Protein AF-A0A7D5S3P0-F1 (afdb_monomer_lite)

Secondary structure (DSSP, 8-state):
-------SEEEEEEEETTEEEEEEE--S-TT---EEEEEE-TT--EEEEEEEESS--EEEEEEEE-TTS-EEEEEEEEETTEEEEEEEEE-TTS-EEEEEEEE-------

Foldseek 3Di:
DDPPQDFPAWQDWDQDPQGIWTWGADDPDPQQRFTKTFGAHPVRHTPDIDGLGRANWDDDWDWDADPQQKIWIWTWDADPNWIKIKIFIAHNVRHTPDIDIGTDDPDPPD

pLDDT: mean 71.1, std 13.19, range [28.27, 88.94]

Sequence (110 aa):
MIRAEGIEELYQIQTNEAGYLTVGMKGDDALSKNLWLNQMDVNMQMQRAVVAKKLQLSDPFHVLDLANGEFLVLAQQEVKGFKQSVLFRVNSKFEVIWAKSFLYKRKALN

Structure (mmCIF, N/CA/C/O backbone):
data_AF-A0A7D5S3P0-F1
#
_entry.id   AF-A0A7D5S3P0-F1
#
loop_
_atom_site.group_PDB
_atom_site.id
_atom_site.type_symbol
_atom_site.label_atom_id
_atom_site.label_alt_id
_atom_site.label_comp_id
_atom_site.label_asym_id
_atom_site.label_entity_id
_atom_site.label_seq_id
_atom_site.pdbx_PDB_ins_code
_atom_site.Cartn_x
_atom_site.Cartn_y
_atom_site.Cartn_z
_atom_site.occupancy
_atom_site.B_iso_or_equiv
_atom_site.auth_seq_id
_atom_site.auth_comp_id
_atom_site.auth_asym_id
_atom_site.auth_atom_id
_atom_site.pdbx_PDB_model_num
ATOM 1 N N . MET A 1 1 ? 25.696 -6.325 11.294 1.00 29.78 1 MET A N 1
ATOM 2 C CA . MET A 1 1 ? 25.051 -7.175 10.271 1.00 29.78 1 MET A CA 1
ATOM 3 C C . MET A 1 1 ? 23.627 -6.670 10.127 1.00 29.78 1 MET A C 1
ATOM 5 O O . MET A 1 1 ? 22.865 -6.797 11.073 1.00 29.78 1 MET A O 1
ATOM 9 N N . ILE A 1 2 ? 23.311 -5.965 9.041 1.00 28.27 2 ILE A N 1
ATOM 10 C CA . ILE A 1 2 ? 21.985 -5.366 8.843 1.00 28.27 2 ILE A CA 1
ATOM 11 C C . ILE A 1 2 ? 21.065 -6.496 8.376 1.00 28.27 2 ILE A C 1
ATOM 13 O O . ILE A 1 2 ? 21.173 -6.941 7.236 1.00 28.27 2 ILE A O 1
ATOM 17 N N . ARG A 1 3 ? 20.219 -7.018 9.271 1.00 30.58 3 ARG A N 1
ATOM 18 C CA . ARG A 1 3 ? 19.113 -7.890 8.872 1.00 30.58 3 ARG A CA 1
ATOM 19 C C . ARG A 1 3 ? 18.117 -7.009 8.127 1.00 30.58 3 ARG A C 1
ATOM 21 O O . ARG A 1 3 ? 17.569 -6.072 8.700 1.00 30.58 3 ARG A O 1
ATOM 28 N N . ALA A 1 4 ? 17.910 -7.273 6.844 1.00 39.34 4 ALA A N 1
ATOM 29 C CA . ALA A 1 4 ? 16.727 -6.784 6.157 1.00 39.34 4 ALA A CA 1
ATOM 30 C C . ALA A 1 4 ? 15.536 -7.581 6.712 1.00 39.34 4 ALA A C 1
ATOM 32 O O . ALA A 1 4 ? 15.146 -8.599 6.151 1.00 39.34 4 ALA A O 1
ATOM 33 N N . GLU A 1 5 ? 15.040 -7.190 7.887 1.00 48.06 5 GLU A N 1
ATOM 34 C CA . GLU A 1 5 ? 13.866 -7.813 8.501 1.00 48.06 5 GLU A CA 1
ATOM 35 C C . GLU A 1 5 ? 12.665 -7.530 7.594 1.00 48.06 5 GLU A C 1
ATOM 37 O O . GLU A 1 5 ? 12.419 -6.382 7.203 1.00 48.06 5 GLU A O 1
ATOM 42 N N . GLY A 1 6 ? 12.055 -8.612 7.113 1.00 56.97 6 GLY A N 1
ATOM 43 C CA . GLY A 1 6 ? 11.116 -8.625 6.000 1.00 56.97 6 GLY A CA 1
ATOM 44 C C . GLY A 1 6 ? 9.760 -8.002 6.320 1.00 56.97 6 GLY A C 1
ATOM 45 O O . GLY A 1 6 ? 9.548 -7.388 7.361 1.00 56.97 6 GLY A O 1
ATOM 46 N N . ILE A 1 7 ? 8.842 -8.143 5.369 1.00 61.62 7 ILE A N 1
ATOM 47 C CA . ILE A 1 7 ? 7.411 -7.932 5.597 1.00 61.62 7 ILE A CA 1
ATOM 48 C C . ILE A 1 7 ? 6.933 -9.085 6.483 1.00 61.62 7 ILE A C 1
ATOM 50 O O . ILE A 1 7 ? 7.181 -10.241 6.146 1.00 61.62 7 ILE A O 1
ATOM 54 N N . GLU A 1 8 ? 6.272 -8.783 7.595 1.00 67.94 8 GLU A N 1
ATOM 55 C CA . GLU A 1 8 ? 5.734 -9.803 8.509 1.00 67.94 8 GLU A CA 1
ATOM 56 C C . GLU A 1 8 ? 4.391 -10.344 8.023 1.00 67.94 8 GLU A C 1
ATOM 58 O O . GLU A 1 8 ? 4.116 -11.536 8.130 1.00 67.94 8 GLU A O 1
ATOM 63 N N . GLU A 1 9 ? 3.569 -9.467 7.448 1.00 68.44 9 GLU A N 1
ATOM 64 C CA . GLU A 1 9 ? 2.249 -9.804 6.929 1.00 68.44 9 GLU A CA 1
ATOM 65 C C . GLU A 1 9 ? 2.045 -9.134 5.574 1.00 68.44 9 GLU A C 1
ATOM 67 O O . GLU A 1 9 ? 2.218 -7.918 5.431 1.00 68.44 9 GLU A O 1
ATOM 72 N N . LEU A 1 10 ? 1.708 -9.945 4.574 1.00 68.94 10 LEU A N 1
ATOM 73 C CA . LEU A 1 10 ? 1.514 -9.516 3.199 1.00 68.94 10 LEU A CA 1
ATOM 74 C C . LEU A 1 10 ? 0.036 -9.643 2.838 1.00 68.94 10 LEU A C 1
ATOM 76 O O . LEU A 1 10 ? -0.531 -10.730 2.888 1.00 68.94 10 LEU A O 1
ATOM 80 N N . TYR A 1 11 ? -0.563 -8.524 2.447 1.00 68.31 11 TYR A N 1
ATOM 81 C CA . TYR A 1 11 ? -1.983 -8.454 2.116 1.00 68.31 11 TYR A CA 1
ATOM 82 C C . TYR A 1 11 ? -2.232 -8.573 0.616 1.00 68.31 11 TYR A C 1
ATOM 84 O O . TYR A 1 11 ? -3.205 -9.184 0.181 1.00 68.31 11 TYR A O 1
ATOM 92 N N . GLN A 1 12 ? -1.350 -7.984 -0.194 1.00 73.06 12 GLN A N 1
ATOM 93 C CA . GLN A 1 12 ? -1.468 -8.034 -1.645 1.00 73.06 12 GLN A CA 1
ATOM 94 C C . GLN A 1 12 ? -0.102 -7.953 -2.320 1.00 73.06 12 GLN A C 1
ATOM 96 O O . GLN A 1 12 ? 0.776 -7.204 -1.885 1.00 73.06 12 GLN A O 1
ATOM 101 N N . ILE A 1 13 ? 0.035 -8.696 -3.419 1.00 73.06 13 ILE A N 1
ATOM 102 C CA . ILE A 1 13 ? 1.113 -8.568 -4.399 1.00 73.06 13 ILE A CA 1
ATOM 103 C C . ILE A 1 13 ? 0.486 -8.091 -5.709 1.00 73.06 13 ILE A C 1
ATOM 105 O O . ILE A 1 13 ? -0.511 -8.648 -6.166 1.00 73.06 13 ILE A O 1
ATOM 109 N N . GLN A 1 14 ? 1.077 -7.064 -6.302 1.00 72.62 14 GLN A N 1
ATOM 110 C CA . GLN A 1 14 ? 0.871 -6.656 -7.685 1.00 72.62 14 GLN A CA 1
ATOM 111 C C . GLN A 1 14 ? 2.185 -6.840 -8.434 1.00 72.62 14 GLN A C 1
ATOM 113 O O . GLN A 1 14 ? 3.255 -6.556 -7.894 1.00 72.62 14 GLN A O 1
ATOM 118 N N . THR A 1 15 ? 2.108 -7.298 -9.675 1.00 69.25 15 THR A N 1
ATOM 119 C CA . THR A 1 15 ? 3.281 -7.471 -10.534 1.00 69.25 15 THR A CA 1
ATOM 120 C C . THR A 1 15 ? 3.250 -6.421 -11.630 1.00 69.25 15 THR A C 1
ATOM 122 O O . THR A 1 15 ? 2.214 -6.205 -12.252 1.00 69.25 15 THR A O 1
ATOM 125 N N . ASN A 1 16 ? 4.388 -5.787 -11.891 1.00 63.66 16 ASN A N 1
ATOM 126 C CA . ASN A 1 16 ? 4.579 -4.913 -13.042 1.00 63.66 16 ASN A CA 1
ATOM 127 C C . ASN A 1 16 ? 5.953 -5.168 -13.687 1.00 63.66 16 ASN A C 1
ATOM 129 O O . ASN A 1 16 ? 6.724 -6.012 -13.232 1.00 63.66 16 ASN A O 1
ATOM 133 N N . GLU A 1 17 ? 6.276 -4.429 -14.750 1.00 61.25 17 GLU A N 1
ATOM 134 C CA . GLU A 1 17 ? 7.561 -4.560 -15.459 1.00 61.25 17 GLU A CA 1
ATOM 135 C C . GLU A 1 17 ? 8.787 -4.265 -14.572 1.00 61.25 17 GLU A C 1
ATOM 137 O O . GLU A 1 17 ? 9.893 -4.706 -14.874 1.00 61.25 17 GLU A O 1
ATOM 142 N N . ALA A 1 18 ? 8.601 -3.548 -13.461 1.00 55.56 18 ALA A N 1
ATOM 143 C CA . ALA A 1 18 ? 9.647 -3.186 -12.509 1.00 55.56 18 ALA A CA 1
ATOM 144 C C . ALA A 1 18 ? 9.762 -4.158 -11.314 1.00 55.56 18 ALA A C 1
ATOM 146 O O . ALA A 1 18 ? 10.533 -3.881 -10.389 1.00 55.56 18 ALA A O 1
ATOM 147 N N . GLY A 1 19 ? 9.017 -5.274 -11.321 1.00 63.47 19 GLY A N 1
ATOM 148 C CA . GLY A 1 19 ? 9.033 -6.310 -10.287 1.00 63.47 19 GLY A CA 1
ATOM 149 C C . GLY A 1 19 ? 7.699 -6.443 -9.548 1.00 63.47 19 GLY A C 1
ATOM 150 O O . GLY A 1 19 ? 6.634 -6.482 -10.164 1.00 63.47 19 GLY A O 1
ATOM 151 N N . TYR A 1 20 ? 7.746 -6.546 -8.220 1.00 68.75 20 TYR A N 1
ATOM 152 C CA . TYR A 1 20 ? 6.553 -6.712 -7.387 1.00 68.75 20 TYR A CA 1
ATOM 153 C C . TYR A 1 20 ? 6.332 -5.496 -6.494 1.00 68.75 20 TYR A C 1
ATOM 155 O O . TYR A 1 20 ? 7.238 -5.074 -5.772 1.00 68.75 20 TYR A O 1
ATOM 163 N N . LEU A 1 21 ? 5.105 -4.976 -6.500 1.00 70.12 21 LEU A N 1
ATOM 164 C CA . LEU A 1 21 ? 4.595 -4.088 -5.468 1.00 70.12 21 LEU A CA 1
ATOM 165 C C . LEU A 1 21 ? 3.868 -4.929 -4.431 1.00 70.12 21 LEU A C 1
ATOM 167 O O . LEU A 1 21 ? 2.903 -5.623 -4.743 1.00 70.12 21 LEU A O 1
ATOM 171 N N . THR A 1 22 ? 4.304 -4.833 -3.186 1.00 67.44 22 THR A N 1
ATOM 172 C CA . THR A 1 22 ? 3.629 -5.508 -2.081 1.00 67.44 22 THR A CA 1
ATOM 173 C C . THR A 1 22 ? 3.101 -4.495 -1.085 1.00 67.44 22 THR A C 1
ATOM 175 O O . THR A 1 22 ? 3.749 -3.484 -0.792 1.00 67.44 22 THR A O 1
ATOM 178 N N . VAL A 1 23 ? 1.908 -4.784 -0.578 1.00 68.81 23 VAL A N 1
ATOM 179 C CA . VAL A 1 23 ? 1.270 -4.044 0.503 1.00 68.81 23 VAL A CA 1
ATOM 180 C C . VAL A 1 23 ? 1.271 -4.947 1.722 1.00 68.81 23 VAL A C 1
ATOM 182 O O . VAL A 1 23 ? 0.748 -6.060 1.678 1.00 68.81 23 VAL A O 1
ATOM 185 N N . GLY A 1 24 ? 1.890 -4.477 2.797 1.00 68.31 24 GLY A N 1
ATOM 186 C CA . GLY A 1 24 ? 2.084 -5.283 3.992 1.00 68.31 24 GLY A CA 1
ATOM 187 C C . GLY A 1 24 ? 2.435 -4.460 5.218 1.00 68.31 24 GLY A C 1
ATOM 188 O O . GLY A 1 24 ? 2.595 -3.236 5.155 1.00 68.31 24 GLY A O 1
ATOM 189 N N . MET A 1 25 ? 2.573 -5.163 6.332 1.00 68.56 25 MET A N 1
ATOM 190 C CA . MET A 1 25 ? 3.075 -4.627 7.590 1.00 68.56 25 MET A CA 1
ATOM 191 C C . MET A 1 25 ? 4.511 -5.074 7.852 1.00 68.56 25 MET A C 1
ATOM 193 O O . MET A 1 25 ? 4.926 -6.168 7.470 1.00 68.56 25 MET A O 1
ATOM 197 N N . LYS A 1 26 ? 5.255 -4.220 8.552 1.00 62.84 26 LYS A N 1
ATOM 198 C CA . LYS A 1 26 ? 6.598 -4.504 9.059 1.00 62.84 26 LYS A CA 1
ATOM 199 C C . LYS A 1 26 ? 6.760 -3.859 10.437 1.00 62.84 26 LYS A C 1
ATOM 201 O O . LYS A 1 26 ? 6.555 -2.642 10.532 1.00 62.84 26 LYS A O 1
ATOM 206 N N . GLY A 1 27 ? 7.130 -4.652 11.446 1.00 55.59 27 GLY A N 1
ATOM 207 C CA . GLY A 1 27 ? 7.462 -4.239 12.810 1.00 55.59 27 GLY A CA 1
ATOM 208 C C . GLY A 1 27 ? 6.851 -5.139 13.899 1.00 55.59 27 GLY A C 1
ATOM 209 O O . GLY A 1 27 ? 5.633 -5.297 13.939 1.00 55.59 27 GLY A O 1
ATOM 210 N N . ASP A 1 28 ? 7.696 -5.569 14.847 1.00 49.41 28 ASP A N 1
ATOM 211 C CA . ASP A 1 28 ? 7.373 -6.429 16.004 1.00 49.41 28 ASP A CA 1
ATOM 212 C C . ASP A 1 28 ? 6.299 -5.861 16.958 1.00 49.41 28 ASP A C 1
ATOM 214 O O . ASP A 1 28 ? 5.701 -6.594 17.749 1.00 49.41 28 ASP A O 1
ATOM 218 N N . ASP A 1 29 ? 6.043 -4.549 16.915 1.00 49.00 29 ASP A N 1
ATOM 219 C CA . ASP A 1 29 ? 5.126 -3.875 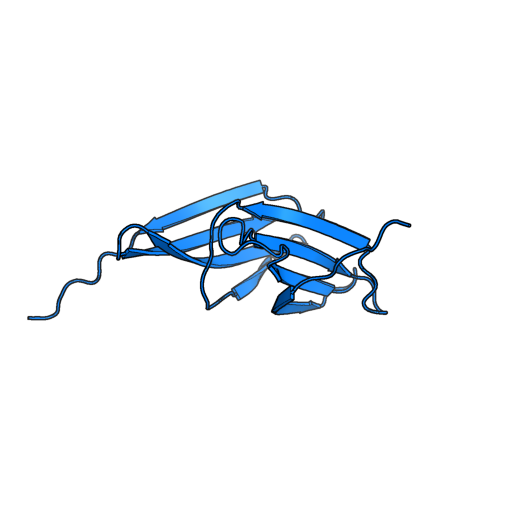17.832 1.00 49.00 29 ASP A CA 1
ATOM 220 C C . ASP A 1 29 ? 3.768 -3.609 17.174 1.00 49.00 29 ASP A C 1
ATOM 222 O O . ASP A 1 29 ? 3.641 -2.789 16.254 1.00 49.00 29 ASP A O 1
ATOM 226 N N . ALA A 1 30 ? 2.719 -4.225 17.729 1.00 45.06 30 ALA A N 1
ATOM 227 C CA . ALA A 1 30 ? 1.314 -4.083 17.330 1.00 45.06 30 ALA A CA 1
ATOM 228 C C . ALA A 1 30 ? 0.804 -2.623 17.271 1.00 45.06 30 ALA A C 1
ATOM 230 O O . ALA A 1 30 ? -0.242 -2.361 16.677 1.00 45.06 30 ALA A O 1
ATOM 231 N N . LEU A 1 31 ? 1.545 -1.675 17.854 1.00 44.09 31 LEU A N 1
ATOM 232 C CA . LEU A 1 31 ? 1.267 -0.235 17.861 1.00 44.09 31 LEU A CA 1
ATOM 233 C C . LEU A 1 31 ? 1.828 0.514 16.640 1.00 44.09 31 LEU A C 1
ATOM 235 O O . LEU A 1 31 ? 1.484 1.674 16.420 1.00 44.09 31 LEU A O 1
ATOM 239 N N . SER A 1 32 ? 2.688 -0.128 15.848 1.00 52.59 32 SER A N 1
ATOM 240 C CA . SER A 1 32 ? 3.430 0.499 14.751 1.00 52.59 32 SER A CA 1
ATOM 241 C C . SER A 1 32 ? 3.098 -0.073 13.378 1.00 52.59 32 SER A C 1
ATOM 243 O O . SER A 1 32 ? 3.867 0.162 12.450 1.00 52.59 32 SER A O 1
ATOM 245 N N . LYS A 1 33 ? 1.966 -0.791 13.257 1.00 60.53 33 LYS A N 1
ATOM 246 C CA . LYS A 1 33 ? 1.434 -1.448 12.045 1.00 60.53 33 LYS A CA 1
ATOM 247 C C . LYS A 1 33 ? 1.268 -0.470 10.876 1.00 60.53 33 LYS A C 1
ATOM 249 O O . LYS A 1 33 ? 0.163 -0.103 10.500 1.00 60.53 33 LYS A O 1
ATOM 254 N N . ASN A 1 34 ? 2.383 -0.004 10.339 1.00 67.62 34 ASN A N 1
ATOM 255 C CA . ASN A 1 34 ? 2.465 0.971 9.279 1.00 67.62 34 ASN A CA 1
ATOM 256 C C . ASN A 1 34 ? 2.161 0.264 7.969 1.00 67.62 34 ASN A C 1
ATOM 258 O O . ASN A 1 34 ? 2.545 -0.890 7.770 1.00 67.62 34 ASN A O 1
ATOM 262 N N . LEU A 1 35 ? 1.535 0.991 7.052 1.00 69.50 35 LEU A N 1
ATOM 263 C CA . LEU A 1 35 ? 1.420 0.515 5.689 1.00 69.50 35 LEU A CA 1
ATOM 264 C C . LEU A 1 35 ? 2.756 0.694 4.990 1.00 69.50 35 LEU A C 1
ATOM 266 O O . LEU A 1 35 ? 3.215 1.829 4.829 1.00 69.50 35 LEU A O 1
ATOM 270 N N . TRP A 1 36 ? 3.334 -0.407 4.533 1.00 71.75 36 TRP A N 1
ATOM 271 C CA . TRP A 1 36 ? 4.529 -0.386 3.709 1.00 71.75 36 TRP A CA 1
ATOM 272 C C . TRP A 1 36 ? 4.180 -0.688 2.259 1.00 71.75 36 TRP A C 1
ATOM 274 O O . TRP A 1 36 ? 3.463 -1.643 1.964 1.00 71.75 36 TRP A O 1
ATOM 284 N N . LEU A 1 37 ? 4.717 0.141 1.367 1.00 74.12 37 LEU A N 1
ATOM 285 C CA . LEU A 1 37 ? 4.826 -0.153 -0.054 1.00 74.12 37 LEU A CA 1
ATOM 286 C C . LEU A 1 37 ? 6.240 -0.648 -0.288 1.00 74.12 37 LEU A C 1
ATOM 288 O O . LEU A 1 37 ? 7.200 0.103 -0.089 1.00 74.12 37 LEU A O 1
ATOM 292 N N . ASN A 1 38 ? 6.368 -1.909 -0.678 1.00 77.06 38 ASN A N 1
ATOM 293 C CA . ASN A 1 38 ? 7.672 -2.499 -0.938 1.00 77.06 38 ASN A CA 1
ATOM 294 C C . ASN A 1 38 ? 7.793 -2.831 -2.415 1.00 77.06 38 ASN A C 1
ATOM 296 O O . ASN A 1 38 ? 6.889 -3.435 -2.993 1.00 77.06 38 ASN A O 1
ATOM 300 N N . GLN A 1 39 ? 8.929 -2.448 -2.982 1.00 77.19 39 GLN A N 1
ATOM 301 C CA . GLN A 1 39 ? 9.361 -2.840 -4.307 1.00 77.19 39 GLN A CA 1
ATOM 302 C C . GLN A 1 39 ? 10.344 -3.996 -4.161 1.00 77.19 39 GLN A C 1
ATOM 304 O O . GLN A 1 39 ? 11.375 -3.866 -3.489 1.00 77.19 39 GLN A O 1
ATOM 309 N N . MET A 1 40 ? 10.026 -5.113 -4.799 1.00 79.50 40 MET A N 1
ATOM 310 C CA . MET A 1 40 ? 10.915 -6.264 -4.906 1.00 79.50 40 MET A CA 1
ATOM 311 C C . MET A 1 40 ? 11.273 -6.514 -6.365 1.00 79.50 40 MET A C 1
ATOM 313 O O . MET A 1 40 ? 10.464 -6.238 -7.250 1.00 79.50 40 MET A O 1
ATOM 317 N N . ASP A 1 41 ? 12.466 -7.041 -6.616 1.00 79.31 41 ASP A N 1
ATOM 318 C CA . ASP A 1 41 ? 12.844 -7.491 -7.955 1.00 79.31 41 ASP A CA 1
ATOM 319 C C . ASP A 1 41 ? 12.179 -8.827 -8.330 1.00 79.31 41 ASP A C 1
ATOM 321 O O . ASP A 1 41 ? 11.443 -9.433 -7.549 1.00 79.31 41 ASP A O 1
ATOM 325 N N . VAL A 1 42 ? 12.455 -9.307 -9.545 1.00 77.31 42 VAL A N 1
ATOM 326 C CA . VAL A 1 42 ? 11.919 -10.575 -10.070 1.00 77.31 42 VAL A CA 1
ATOM 327 C C . VAL A 1 42 ? 12.304 -11.806 -9.237 1.00 77.31 42 VAL A C 1
ATOM 329 O O . VAL A 1 42 ? 11.611 -12.818 -9.308 1.00 77.31 42 VAL A O 1
ATOM 332 N N . ASN A 1 43 ? 13.357 -11.713 -8.419 1.00 79.19 43 ASN A N 1
ATOM 333 C CA . ASN A 1 43 ? 13.818 -12.760 -7.508 1.00 79.19 43 ASN A CA 1
ATOM 334 C C . ASN A 1 43 ? 13.274 -12.570 -6.080 1.00 79.19 43 ASN A C 1
ATOM 336 O O . ASN A 1 43 ? 13.770 -13.201 -5.147 1.00 79.19 43 ASN A O 1
ATOM 340 N N . MET A 1 44 ? 12.281 -11.691 -5.901 1.00 73.06 44 MET A N 1
ATOM 341 C CA . MET A 1 44 ? 11.682 -11.330 -4.614 1.00 73.06 44 MET A CA 1
ATOM 342 C C . MET A 1 44 ? 12.675 -10.731 -3.608 1.00 73.06 44 MET A C 1
ATOM 344 O O . MET A 1 44 ? 12.438 -10.762 -2.399 1.00 73.06 44 MET A O 1
ATOM 348 N N . GLN A 1 45 ? 13.781 -10.147 -4.074 1.00 79.38 45 GLN A N 1
ATOM 349 C CA . GLN A 1 45 ? 14.677 -9.409 -3.188 1.00 79.38 45 GLN A CA 1
ATOM 350 C C . GLN A 1 45 ? 14.162 -7.985 -3.006 1.00 79.38 45 GLN A C 1
ATOM 352 O O . GLN A 1 45 ? 13.795 -7.309 -3.969 1.00 79.38 45 GLN A O 1
ATOM 357 N N . MET A 1 46 ? 14.130 -7.519 -1.756 1.00 79.19 46 MET A N 1
ATOM 358 C CA . MET A 1 46 ? 13.673 -6.172 -1.425 1.00 79.19 46 MET A CA 1
ATOM 359 C C . MET A 1 46 ? 14.645 -5.131 -1.985 1.00 79.19 46 MET A C 1
ATOM 361 O O . MET A 1 46 ? 15.785 -5.035 -1.539 1.00 79.19 46 MET A O 1
ATOM 365 N N . GLN A 1 47 ? 14.159 -4.322 -2.924 1.00 81.31 47 GLN A N 1
ATOM 366 C CA . GLN A 1 47 ? 14.905 -3.215 -3.521 1.00 81.31 47 GLN A CA 1
ATOM 367 C C . GLN A 1 47 ? 14.617 -1.905 -2.779 1.00 81.31 47 GLN A C 1
ATOM 369 O O . GLN A 1 47 ? 15.512 -1.092 -2.550 1.00 81.31 47 GLN A O 1
ATOM 374 N N . ARG A 1 48 ? 13.358 -1.697 -2.367 1.00 76.38 48 ARG A N 1
ATOM 375 C CA . ARG A 1 48 ? 12.924 -0.490 -1.651 1.00 76.38 48 ARG A CA 1
ATOM 376 C C . ARG A 1 48 ? 11.711 -0.767 -0.766 1.00 76.38 48 ARG A C 1
ATOM 378 O O . ARG A 1 48 ? 10.867 -1.587 -1.108 1.00 76.38 48 ARG A O 1
ATOM 385 N N . ALA A 1 49 ? 11.597 -0.027 0.335 1.00 73.81 49 ALA A N 1
ATOM 386 C CA . ALA A 1 49 ? 10.435 -0.030 1.219 1.00 73.81 49 ALA A CA 1
ATOM 387 C C . ALA A 1 49 ? 10.114 1.406 1.659 1.00 73.81 49 ALA A C 1
ATOM 389 O O . ALA A 1 49 ? 11.003 2.127 2.116 1.00 73.81 49 ALA A O 1
ATOM 390 N N . VAL A 1 50 ? 8.859 1.834 1.512 1.00 72.44 50 VAL A N 1
ATOM 391 C CA . VAL A 1 50 ? 8.392 3.174 1.900 1.00 72.44 50 VAL A CA 1
ATOM 392 C C . VAL A 1 50 ? 7.177 3.053 2.810 1.00 72.44 50 VAL A C 1
ATOM 394 O O . VAL A 1 50 ? 6.232 2.326 2.507 1.00 72.44 50 VAL A O 1
ATOM 397 N N . VAL A 1 51 ? 7.177 3.807 3.911 1.00 70.38 51 VAL A N 1
ATOM 398 C CA . VAL A 1 51 ? 5.993 3.953 4.764 1.00 70.38 51 VAL A CA 1
ATOM 399 C C . VAL A 1 51 ? 4.972 4.828 4.041 1.00 70.38 51 VAL A C 1
ATOM 401 O O . VAL A 1 51 ? 5.156 6.038 3.92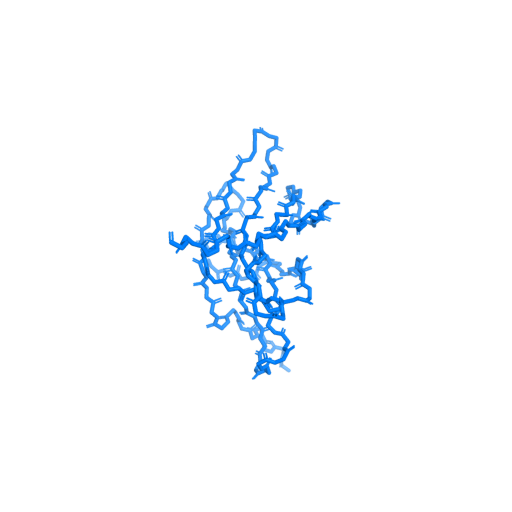6 1.00 70.38 51 VAL A O 1
ATOM 404 N N . ALA A 1 52 ? 3.880 4.227 3.577 1.00 67.62 52 ALA A N 1
ATOM 405 C CA . ALA A 1 52 ? 2.784 4.943 2.935 1.00 67.62 52 ALA A CA 1
ATOM 406 C C . ALA A 1 52 ? 1.876 5.651 3.945 1.00 67.62 52 ALA A C 1
ATOM 408 O O . ALA A 1 52 ? 1.340 6.727 3.670 1.00 67.62 52 ALA A O 1
ATOM 409 N N . LYS A 1 53 ? 1.702 5.066 5.136 1.00 69.75 53 LYS A N 1
ATOM 410 C CA . LYS A 1 53 ? 0.977 5.706 6.237 1.00 69.75 53 LYS A CA 1
ATOM 411 C C . LYS A 1 53 ? 1.358 5.111 7.579 1.00 69.75 53 LYS A C 1
ATOM 413 O O . LYS A 1 53 ? 1.542 3.904 7.702 1.00 69.75 53 LYS A O 1
ATOM 418 N N . LYS A 1 54 ? 1.394 5.977 8.590 1.00 70.00 54 LYS A N 1
ATOM 419 C CA . LYS A 1 54 ? 1.579 5.598 9.992 1.00 70.00 54 LYS A CA 1
ATOM 420 C C . LYS A 1 54 ? 0.245 5.336 10.686 1.00 70.00 54 LYS A C 1
ATOM 422 O O . LYS A 1 54 ? -0.140 6.094 11.570 1.00 70.00 54 LYS A O 1
ATOM 427 N N . LEU A 1 55 ? -0.514 4.355 10.207 1.00 67.12 55 LEU A N 1
ATOM 428 C CA . LEU A 1 55 ? -1.797 3.965 10.794 1.00 67.12 55 LEU A CA 1
ATOM 429 C C . LEU A 1 55 ? -1.972 2.459 10.692 1.00 67.12 55 LEU A C 1
ATOM 431 O O . LEU A 1 55 ? -1.626 1.891 9.660 1.00 67.12 55 LEU A O 1
ATOM 435 N N . GLN A 1 56 ? -2.574 1.870 11.725 1.00 70.19 56 GLN A N 1
ATOM 436 C CA . GLN A 1 56 ? -3.008 0.481 11.722 1.00 70.19 56 GLN A CA 1
ATOM 437 C C . GLN A 1 56 ? -4.163 0.317 10.732 1.00 70.19 56 GLN A C 1
ATOM 439 O O . GLN A 1 56 ? -5.303 0.694 11.011 1.00 70.19 56 GLN A O 1
ATOM 444 N N . LEU A 1 57 ? -3.841 -0.209 9.556 1.00 68.69 57 LEU A N 1
ATOM 445 C CA . LEU A 1 57 ? -4.827 -0.556 8.542 1.00 68.69 57 LEU A CA 1
ATOM 446 C C . LEU A 1 57 ? -5.331 -1.984 8.774 1.00 68.69 57 LEU A C 1
ATOM 448 O O . LEU A 1 57 ? -4.647 -2.813 9.373 1.00 68.69 57 LEU A O 1
ATOM 452 N N . SER A 1 58 ? -6.545 -2.245 8.317 1.00 67.56 58 SER A N 1
ATOM 453 C CA . SER A 1 58 ? -7.196 -3.545 8.327 1.00 67.56 58 SER A CA 1
ATOM 454 C C . SER A 1 58 ? -7.623 -3.939 6.918 1.00 67.56 58 SER A C 1
ATOM 456 O O . SER A 1 58 ? -7.884 -3.085 6.062 1.00 67.56 58 SER A O 1
ATOM 458 N N . ASP A 1 59 ? -7.711 -5.249 6.700 1.00 61.59 59 ASP A N 1
ATOM 459 C CA . ASP A 1 59 ? -8.237 -5.833 5.472 1.00 61.59 59 ASP A CA 1
ATOM 460 C C . ASP A 1 59 ? -9.661 -5.351 5.138 1.00 61.59 59 ASP A C 1
ATOM 462 O O . ASP A 1 59 ? -10.468 -5.088 6.044 1.00 61.59 59 ASP A O 1
ATOM 466 N N . PRO A 1 60 ? -10.026 -5.307 3.839 1.00 59.72 60 PRO A N 1
ATOM 467 C CA . PRO A 1 60 ? -9.222 -5.708 2.676 1.00 59.72 60 PRO A CA 1
ATOM 468 C C . PRO A 1 60 ? -8.361 -4.576 2.090 1.00 59.72 60 PRO A C 1
ATOM 470 O O . PRO A 1 60 ? -8.738 -3.398 2.131 1.00 59.72 60 PRO A O 1
ATOM 473 N N . PHE A 1 61 ? -7.246 -4.960 1.464 1.00 75.06 61 PHE A N 1
ATOM 474 C CA . PHE A 1 61 ? -6.412 -4.084 0.638 1.00 75.06 61 PHE A CA 1
ATOM 475 C C . PHE A 1 61 ? -6.681 -4.328 -0.847 1.00 75.06 61 PHE A C 1
ATOM 477 O O . PHE A 1 61 ? -6.850 -5.466 -1.281 1.00 75.06 61 PHE A O 1
ATOM 484 N N . HIS A 1 62 ? -6.709 -3.248 -1.626 1.00 80.06 62 HIS A N 1
ATOM 485 C CA . HIS A 1 62 ? -6.804 -3.321 -3.079 1.00 80.06 62 HIS A CA 1
ATOM 486 C C . HIS A 1 62 ? -5.846 -2.332 -3.726 1.00 80.06 62 HIS A C 1
ATOM 488 O O . HIS A 1 62 ? -5.915 -1.134 -3.470 1.00 80.06 62 HIS A O 1
ATOM 494 N N . VAL A 1 63 ? -4.994 -2.825 -4.611 1.00 80.25 63 VAL A N 1
ATOM 495 C CA . VAL A 1 63 ? -4.143 -2.010 -5.476 1.00 80.25 63 VAL A CA 1
ATOM 496 C C . VAL A 1 63 ? -4.697 -2.025 -6.898 1.00 80.25 63 VAL A C 1
ATOM 498 O O . VAL A 1 63 ? -4.938 -3.098 -7.453 1.00 80.25 63 VAL A O 1
ATOM 501 N N . LEU A 1 64 ? -4.874 -0.838 -7.473 1.00 84.94 64 LEU A N 1
ATOM 502 C CA . LEU A 1 64 ? -5.312 -0.602 -8.844 1.00 84.94 64 LEU A CA 1
ATOM 503 C C . LEU A 1 64 ? -4.244 0.198 -9.596 1.00 84.94 64 LEU A C 1
ATOM 505 O O . LEU A 1 64 ? -3.870 1.288 -9.159 1.00 84.94 64 LEU A O 1
ATOM 509 N N . ASP A 1 65 ? -3.819 -0.308 -10.748 1.00 83.62 65 ASP A N 1
ATOM 510 C CA . ASP A 1 65 ? -2.906 0.405 -11.638 1.00 83.62 65 ASP A CA 1
ATOM 511 C C . ASP A 1 65 ? -3.626 1.533 -12.382 1.00 83.62 65 ASP A C 1
ATOM 513 O O . ASP A 1 65 ? -4.764 1.396 -12.841 1.00 83.62 65 ASP A O 1
ATOM 517 N N . LEU A 1 66 ? -2.948 2.666 -12.519 1.00 84.19 66 LEU A N 1
ATOM 518 C CA . LEU A 1 66 ? -3.381 3.787 -13.339 1.00 84.19 66 LEU A CA 1
ATOM 519 C C . LEU A 1 66 ? -2.609 3.791 -14.663 1.00 84.19 66 LEU A C 1
ATOM 521 O O . LEU A 1 66 ? -1.442 3.412 -14.730 1.00 84.19 66 LEU A O 1
ATOM 525 N N . ALA A 1 67 ? -3.240 4.299 -15.725 1.00 84.25 67 ALA A N 1
ATOM 526 C CA . ALA A 1 67 ? -2.671 4.311 -17.079 1.00 84.25 67 ALA A CA 1
ATOM 527 C C . ALA A 1 67 ? -1.336 5.076 -17.210 1.00 84.25 67 ALA A C 1
ATOM 529 O O . ALA A 1 67 ? -0.621 4.913 -18.191 1.00 84.25 67 ALA A O 1
ATOM 530 N N . ASN A 1 68 ? -0.996 5.919 -16.236 1.00 84.19 68 ASN A N 1
ATOM 531 C CA . ASN A 1 68 ? 0.251 6.679 -16.176 1.00 84.19 68 ASN A CA 1
ATOM 532 C C . ASN A 1 68 ? 1.357 5.987 -15.350 1.00 84.19 68 ASN A C 1
ATOM 534 O O . ASN A 1 68 ? 2.348 6.636 -15.015 1.00 84.19 68 ASN A O 1
ATOM 538 N N . GLY A 1 69 ? 1.192 4.708 -14.995 1.00 80.31 69 GLY A N 1
ATOM 539 C CA . GLY A 1 69 ? 2.163 3.948 -14.197 1.00 80.31 69 GLY A CA 1
ATOM 540 C C . GLY A 1 69 ? 2.156 4.296 -12.704 1.00 80.31 69 GLY A C 1
ATOM 541 O O . GLY A 1 69 ? 3.086 3.950 -11.980 1.00 80.31 69 GLY A O 1
ATOM 542 N N . GLU A 1 70 ? 1.136 5.021 -12.249 1.00 86.69 70 GLU A N 1
ATOM 543 C CA . GLU A 1 70 ? 0.861 5.263 -10.835 1.00 86.69 70 GLU A CA 1
ATOM 544 C C . GLU A 1 70 ? -0.098 4.205 -10.281 1.00 86.69 70 GLU A C 1
ATOM 546 O O . GLU A 1 70 ? -0.717 3.453 -11.029 1.00 86.69 70 GLU A O 1
ATOM 551 N N . PHE A 1 71 ? -0.280 4.194 -8.963 1.00 83.62 71 PHE A N 1
ATOM 552 C CA . PHE A 1 71 ? -1.135 3.227 -8.281 1.00 83.62 71 PHE A CA 1
ATOM 553 C C . PHE A 1 71 ? -2.159 3.932 -7.399 1.00 83.62 71 PHE A C 1
ATOM 555 O O . PHE A 1 71 ?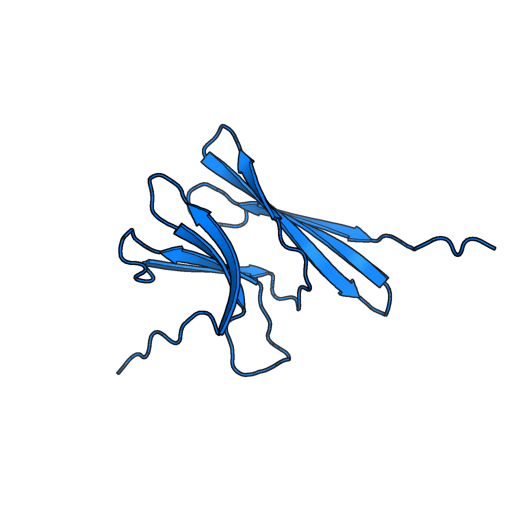 -1.850 4.917 -6.719 1.00 83.62 71 PHE A O 1
ATOM 562 N N . LEU A 1 72 ? -3.373 3.390 -7.362 1.00 85.81 72 LEU A N 1
ATOM 563 C CA . LEU A 1 72 ? -4.328 3.633 -6.291 1.00 85.81 72 LEU A CA 1
ATOM 564 C C . LEU A 1 72 ? -4.304 2.461 -5.323 1.00 85.81 72 LEU A C 1
ATOM 566 O O . LEU A 1 72 ? -4.538 1.325 -5.717 1.00 85.81 72 LEU A O 1
ATOM 570 N N . VAL A 1 73 ? -4.069 2.744 -4.047 1.00 81.50 73 VAL A N 1
ATOM 571 C CA . VAL A 1 73 ? -4.167 1.743 -2.983 1.00 81.50 73 VAL A CA 1
ATOM 572 C C . VAL A 1 73 ? -5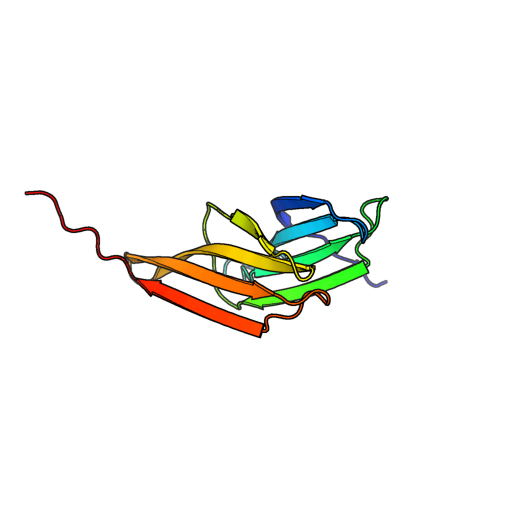.369 2.087 -2.120 1.00 81.50 73 VAL A C 1
ATOM 574 O O . VAL A 1 73 ? -5.454 3.183 -1.574 1.00 81.50 73 VAL A O 1
ATOM 577 N N . LEU A 1 74 ? -6.312 1.166 -2.010 1.00 82.12 74 LEU A N 1
ATOM 578 C CA . LEU 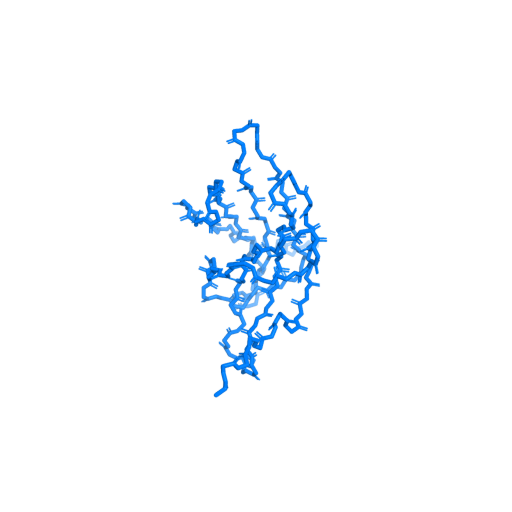A 1 74 ? -7.433 1.212 -1.090 1.00 82.12 74 LEU A CA 1
ATOM 579 C C . LEU A 1 74 ? -7.119 0.308 0.099 1.00 82.12 74 LEU A C 1
ATOM 581 O O . LEU A 1 74 ? -6.675 -0.823 -0.071 1.00 82.12 74 LEU A O 1
ATOM 585 N N . ALA A 1 75 ? -7.392 0.808 1.292 1.00 79.94 75 ALA A N 1
ATOM 586 C CA . ALA A 1 75 ? -7.319 0.055 2.531 1.00 79.94 75 ALA A CA 1
ATOM 587 C C . ALA A 1 75 ? -8.481 0.444 3.447 1.00 79.94 75 ALA A C 1
ATOM 589 O O . ALA A 1 75 ? -9.165 1.452 3.217 1.00 79.94 75 ALA A O 1
ATOM 590 N N . GLN A 1 76 ? -8.687 -0.318 4.515 1.00 79.25 76 GLN A N 1
ATOM 591 C CA . GLN A 1 76 ? -9.578 0.066 5.603 1.00 79.25 76 GLN A CA 1
ATOM 592 C C . GLN A 1 76 ? -8.782 0.323 6.877 1.00 79.25 76 GLN A C 1
ATOM 594 O O . GLN A 1 76 ? -7.627 -0.061 7.004 1.00 79.25 76 GLN A O 1
ATOM 599 N N . GLN A 1 77 ? -9.383 1.046 7.810 1.00 79.12 77 GLN A N 1
ATOM 600 C CA . GLN A 1 77 ? -8.917 1.141 9.183 1.00 79.12 77 GLN A CA 1
ATOM 601 C C . GLN A 1 77 ? -10.105 1.311 10.115 1.00 79.12 77 GLN A C 1
ATOM 603 O O . GLN A 1 77 ? -11.173 1.778 9.703 1.00 79.12 77 GLN A O 1
ATOM 608 N N . GLU A 1 78 ? -9.909 0.980 11.382 1.00 77.19 78 GLU A N 1
ATOM 609 C CA . GLU A 1 78 ? -10.895 1.230 12.420 1.00 77.19 78 GLU A CA 1
ATOM 610 C C . GLU A 1 78 ? -10.490 2.450 13.250 1.00 77.19 78 GLU A C 1
ATOM 612 O O . GLU A 1 78 ? -9.393 2.522 13.798 1.00 77.19 78 GLU A O 1
ATOM 617 N N . VAL A 1 79 ? -11.377 3.440 13.335 1.00 77.62 79 VAL A N 1
ATOM 618 C CA . VAL A 1 79 ? -11.166 4.658 14.122 1.00 77.62 79 VAL A CA 1
ATOM 619 C C . VAL A 1 79 ? -12.348 4.838 15.056 1.00 77.62 79 VAL A C 1
ATOM 621 O O . VAL A 1 79 ? -13.452 5.140 14.609 1.00 77.62 79 VAL A O 1
ATOM 624 N N . LYS A 1 80 ? -12.115 4.676 16.365 1.00 78.75 80 LYS A N 1
ATOM 625 C CA . LYS A 1 80 ? -13.134 4.863 17.418 1.00 78.75 80 LYS A CA 1
ATOM 626 C C . LYS A 1 80 ? -14.430 4.067 17.151 1.00 78.75 80 LYS A C 1
ATOM 628 O O . LYS A 1 80 ? -15.522 4.607 17.301 1.00 78.75 80 LYS A O 1
ATOM 633 N N . GLY A 1 81 ? -14.304 2.812 16.709 1.00 75.12 81 GLY A N 1
ATOM 634 C CA . GLY A 1 81 ? -15.437 1.928 16.394 1.00 75.12 81 GLY A CA 1
ATOM 635 C C . GLY A 1 81 ? -16.096 2.172 15.030 1.00 75.12 81 GLY A C 1
ATOM 636 O O . GLY A 1 81 ? -17.114 1.557 14.716 1.00 75.12 81 GLY A O 1
ATOM 637 N N . PHE A 1 82 ? -15.546 3.068 14.203 1.00 74.81 82 PHE A N 1
ATOM 638 C CA . PHE A 1 82 ? -15.994 3.284 12.827 1.00 74.81 82 PHE A CA 1
ATOM 639 C C . PHE A 1 82 ? -15.010 2.678 11.836 1.00 74.81 82 PHE A C 1
ATOM 641 O O . PHE A 1 82 ? -13.802 2.884 11.951 1.00 74.81 82 PHE A O 1
ATOM 648 N N . LYS A 1 83 ? -15.532 2.016 10.799 1.00 78.94 83 LYS A N 1
ATOM 649 C CA . LYS A 1 83 ? -14.732 1.663 9.625 1.00 78.94 83 LYS A CA 1
ATOM 650 C C . LYS A 1 83 ? -14.513 2.905 8.764 1.00 78.94 83 LYS A C 1
ATOM 652 O O . LYS A 1 83 ? -15.461 3.596 8.382 1.00 78.94 83 LYS A O 1
ATOM 657 N N . GLN A 1 84 ? -13.257 3.182 8.454 1.00 84.31 84 GLN A N 1
ATOM 658 C CA . GLN A 1 84 ? -12.833 4.263 7.582 1.00 84.31 84 GLN A CA 1
ATOM 659 C C . GLN A 1 84 ? -12.055 3.673 6.410 1.00 84.31 84 GLN A C 1
ATOM 661 O O . GLN A 1 84 ? -11.080 2.956 6.606 1.00 84.31 84 GLN A O 1
ATOM 666 N N . SER A 1 85 ? -12.462 3.997 5.188 1.00 84.50 85 SER A N 1
ATOM 667 C CA . SER A 1 85 ? -11.681 3.664 3.998 1.00 84.50 85 SER A CA 1
ATOM 668 C C . SER A 1 85 ? -10.583 4.700 3.808 1.00 84.50 85 SER A C 1
ATOM 670 O O . SER A 1 85 ? -10.816 5.898 3.976 1.00 84.50 85 SER A O 1
ATOM 672 N N . VAL A 1 86 ? -9.389 4.258 3.439 1.00 83.94 86 VAL A N 1
ATOM 673 C CA . VAL A 1 86 ? -8.258 5.125 3.118 1.00 83.94 86 VAL A CA 1
ATOM 674 C C . VAL A 1 86 ? -7.816 4.821 1.697 1.00 83.94 86 VAL A C 1
ATOM 676 O O . VAL A 1 86 ? -7.600 3.667 1.348 1.00 83.94 86 VAL A O 1
ATOM 679 N N . LEU A 1 87 ? -7.706 5.864 0.883 1.00 86.94 87 LEU A N 1
ATOM 680 C CA . LEU A 1 87 ? -7.249 5.795 -0.494 1.00 86.94 87 LEU A CA 1
ATOM 681 C C . LEU A 1 87 ? -5.923 6.541 -0.621 1.00 86.94 87 LEU A C 1
ATOM 683 O O . LEU A 1 87 ? -5.813 7.693 -0.192 1.00 86.94 87 LEU A O 1
ATOM 687 N N . PHE A 1 88 ? -4.939 5.901 -1.232 1.00 85.75 88 PHE A N 1
ATOM 688 C CA . PHE A 1 88 ? -3.618 6.443 -1.512 1.00 85.75 88 PHE A CA 1
ATOM 689 C C . PHE A 1 88 ? -3.438 6.556 -3.012 1.00 85.75 88 PHE A C 1
ATOM 691 O O . PHE A 1 88 ? -3.757 5.611 -3.726 1.00 85.75 88 PHE A O 1
ATOM 698 N N . ARG A 1 89 ? -2.869 7.666 -3.477 1.00 87.44 89 ARG A N 1
ATOM 699 C CA . ARG A 1 89 ? -2.271 7.729 -4.809 1.00 87.44 89 ARG A CA 1
ATOM 700 C C . ARG A 1 89 ? -0.767 7.700 -4.661 1.00 87.44 89 ARG A C 1
ATOM 702 O O . ARG A 1 89 ? -0.203 8.522 -3.939 1.00 87.44 89 ARG A O 1
ATOM 709 N N . VAL A 1 90 ? -0.145 6.756 -5.340 1.00 83.81 90 VAL A N 1
ATOM 710 C CA . VAL A 1 90 ? 1.283 6.475 -5.269 1.00 83.81 90 VAL A CA 1
ATOM 711 C C . VAL A 1 90 ? 1.866 6.686 -6.657 1.00 83.81 90 VAL A C 1
ATOM 713 O O . VAL A 1 90 ? 1.303 6.193 -7.630 1.00 83.81 90 VAL A O 1
ATOM 716 N N . ASN A 1 91 ? 2.964 7.428 -6.769 1.00 84.44 91 ASN A N 1
ATOM 717 C CA . ASN A 1 91 ? 3.622 7.614 -8.058 1.00 84.44 91 ASN A CA 1
ATOM 718 C C . ASN A 1 91 ? 4.392 6.351 -8.495 1.00 84.44 91 ASN A C 1
ATOM 720 O O . ASN A 1 91 ? 4.577 5.409 -7.723 1.00 84.44 91 ASN A O 1
ATOM 724 N N . SER A 1 92 ? 4.913 6.359 -9.721 1.00 79.19 92 SER A N 1
ATOM 725 C CA . SER A 1 92 ? 5.745 5.273 -10.266 1.00 79.19 92 SER A CA 1
ATOM 726 C C . SER A 1 92 ? 7.062 5.037 -9.509 1.00 79.19 92 SER A C 1
ATOM 728 O O . SER A 1 92 ? 7.728 4.027 -9.717 1.00 79.19 92 SER A O 1
ATOM 730 N N . LYS A 1 93 ? 7.446 5.949 -8.606 1.00 76.94 93 LYS A N 1
ATOM 731 C CA . LYS A 1 93 ? 8.607 5.824 -7.711 1.00 76.94 93 LYS A CA 1
ATOM 732 C C . LYS A 1 93 ? 8.230 5.300 -6.322 1.00 76.94 93 LYS A C 1
ATOM 734 O O . LYS A 1 93 ? 9.064 5.369 -5.420 1.00 76.94 93 LYS A O 1
ATOM 739 N N . PHE A 1 94 ? 7.013 4.787 -6.141 1.00 73.31 94 PHE A N 1
ATOM 740 C CA . PHE A 1 94 ? 6.489 4.284 -4.866 1.00 73.31 94 PHE A CA 1
ATOM 741 C C . PHE A 1 94 ? 6.390 5.346 -3.760 1.00 73.31 94 PHE A C 1
ATOM 743 O O . PHE A 1 94 ? 6.475 5.042 -2.571 1.00 73.31 94 PHE A O 1
ATOM 750 N N . GLU A 1 95 ? 6.193 6.606 -4.140 1.00 77.44 95 GLU A N 1
ATOM 751 C CA . GLU A 1 95 ? 6.003 7.714 -3.207 1.00 77.44 95 GLU A CA 1
ATOM 752 C C . GLU A 1 95 ? 4.525 8.088 -3.145 1.00 77.44 95 GLU A C 1
ATOM 754 O O . GLU A 1 95 ? 3.851 8.211 -4.170 1.00 77.44 95 GLU A O 1
ATOM 759 N N . VAL A 1 96 ? 4.011 8.294 -1.933 1.00 81.69 96 VAL A N 1
ATOM 760 C CA . VAL A 1 96 ? 2.629 8.742 -1.740 1.00 81.69 96 VAL A CA 1
ATOM 761 C C . VAL A 1 96 ? 2.505 10.195 -2.192 1.00 81.69 96 VAL A C 1
ATOM 763 O O . VAL A 1 96 ? 3.071 11.095 -1.578 1.00 81.69 96 VAL A O 1
ATOM 766 N N . ILE A 1 97 ? 1.721 10.423 -3.245 1.00 88.12 97 ILE A N 1
ATOM 767 C CA . ILE A 1 97 ? 1.381 11.757 -3.753 1.00 88.12 97 ILE A CA 1
ATOM 768 C C . ILE A 1 97 ? 0.339 12.400 -2.839 1.00 88.12 97 ILE A C 1
ATOM 770 O O . ILE A 1 97 ? 0.457 13.557 -2.444 1.00 88.12 97 ILE A O 1
ATOM 774 N N . TRP A 1 98 ? -0.709 11.643 -2.507 1.00 88.94 98 TRP A N 1
ATOM 775 C CA . TRP A 1 98 ? -1.738 12.061 -1.564 1.00 88.94 98 TRP A CA 1
ATOM 776 C C . TRP A 1 98 ? -2.419 10.861 -0.912 1.00 88.94 98 TRP A C 1
ATOM 778 O O . TRP A 1 98 ? -2.424 9.751 -1.446 1.00 88.94 98 TRP A O 1
ATOM 788 N N . ALA A 1 99 ? -3.056 11.115 0.231 1.00 85.00 99 ALA A N 1
ATOM 789 C CA . ALA A 1 99 ? -3.927 10.163 0.906 1.00 85.00 99 ALA A CA 1
ATOM 790 C C . ALA A 1 99 ? -5.254 10.834 1.285 1.00 85.00 99 ALA A C 1
ATOM 792 O O . ALA A 1 99 ? -5.262 11.929 1.846 1.00 85.00 99 ALA A O 1
ATOM 793 N N . LYS A 1 100 ? -6.376 10.168 1.013 1.00 87.31 100 LYS A N 1
ATOM 794 C CA . LYS A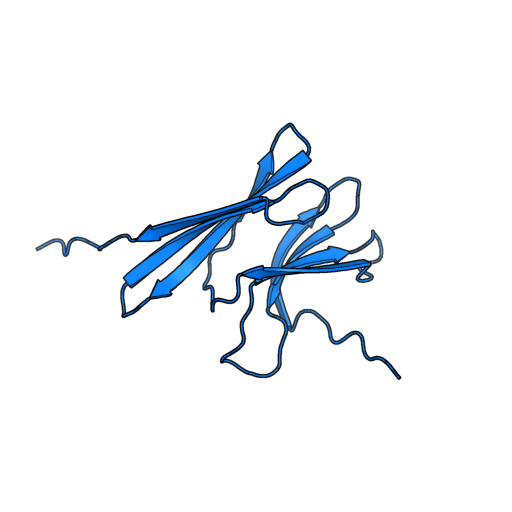 1 100 ? -7.722 10.603 1.405 1.00 87.31 100 LYS A CA 1
ATOM 795 C C . LYS A 1 100 ? -8.363 9.550 2.288 1.00 87.31 100 LYS A C 1
ATOM 797 O O . LYS A 1 100 ? -8.192 8.361 2.047 1.00 87.31 100 LYS A O 1
ATOM 802 N N . SER A 1 101 ? -9.110 9.987 3.292 1.00 86.19 101 SER A N 1
ATOM 803 C CA . SER A 1 101 ? -9.831 9.080 4.178 1.00 86.19 101 SER A CA 1
ATOM 804 C C . SER A 1 101 ? -11.325 9.388 4.157 1.00 86.19 101 SER A C 1
ATOM 806 O O . SER A 1 101 ? -11.724 10.548 4.226 1.00 86.19 101 SER A O 1
ATOM 808 N N . PHE A 1 102 ? -12.144 8.343 4.102 1.00 85.44 102 PHE A N 1
ATOM 809 C CA . PHE A 1 102 ? -13.597 8.412 4.002 1.00 85.44 102 PHE A CA 1
ATOM 810 C C . PHE A 1 102 ? -14.208 7.653 5.177 1.00 85.44 102 PHE A C 1
ATOM 812 O O . PHE A 1 102 ? -14.083 6.433 5.278 1.00 85.44 102 PHE A O 1
ATOM 819 N N . LEU A 1 103 ? -14.827 8.385 6.103 1.00 81.81 103 LEU A N 1
ATOM 820 C CA . LEU A 1 103 ? -15.559 7.792 7.220 1.00 81.81 103 LEU A CA 1
ATOM 821 C C . LEU A 1 103 ? -16.937 7.350 6.740 1.00 81.81 103 LEU A C 1
ATOM 823 O O . LEU A 1 103 ? -17.695 8.163 6.212 1.00 81.81 103 LEU A O 1
ATOM 827 N N . TYR A 1 104 ? -17.277 6.086 6.977 1.00 69.12 104 TYR A N 1
ATOM 828 C CA . TYR A 1 104 ? -18.633 5.602 6.778 1.00 69.12 104 TYR A CA 1
ATOM 829 C C . TYR A 1 104 ? -19.261 5.266 8.129 1.00 69.12 104 TYR A C 1
ATOM 831 O O . TYR A 1 104 ? -18.813 4.373 8.849 1.00 69.12 104 TYR A O 1
ATOM 839 N N . LYS A 1 105 ? -20.337 5.976 8.476 1.00 65.44 105 LYS A N 1
ATOM 840 C CA . LYS A 1 105 ? -21.208 5.582 9.583 1.00 65.44 105 LYS A CA 1
ATOM 841 C C . LYS A 1 105 ? -22.229 4.600 9.024 1.00 65.44 105 LYS A C 1
ATOM 843 O O . LYS A 1 105 ? -23.087 4.997 8.237 1.00 65.44 105 LYS A O 1
ATOM 848 N N . ARG A 1 106 ? -22.150 3.327 9.427 1.00 56.38 106 ARG A N 1
ATOM 849 C CA . ARG A 1 106 ? -23.212 2.356 9.133 1.00 56.38 106 ARG A CA 1
ATOM 850 C C . ARG A 1 106 ? -24.501 2.916 9.740 1.00 56.38 106 ARG A C 1
ATOM 852 O O . ARG A 1 106 ? -24.586 3.066 10.958 1.00 56.38 106 ARG A O 1
ATOM 859 N N . LYS A 1 107 ? -25.476 3.293 8.908 1.00 53.00 107 LYS A N 1
ATOM 860 C CA . LYS A 1 107 ? -26.838 3.528 9.398 1.00 53.00 107 LYS A CA 1
ATOM 861 C C . LYS A 1 107 ? -27.309 2.180 9.940 1.00 53.00 107 LYS A C 1
ATOM 863 O O . LYS A 1 107 ? -27.293 1.201 9.197 1.00 53.00 107 LYS A O 1
ATOM 868 N N . ALA A 1 108 ? -27.647 2.116 11.226 1.00 55.59 108 ALA A N 1
ATOM 869 C CA . ALA A 1 108 ? -28.385 0.975 11.743 1.00 55.59 108 ALA A CA 1
ATOM 870 C C . ALA A 1 108 ? -29.689 0.905 10.938 1.00 55.59 108 ALA A C 1
ATOM 872 O O . ALA A 1 108 ? -30.419 1.895 10.858 1.00 55.59 108 ALA A O 1
ATOM 873 N N . LEU A 1 109 ? -29.905 -0.211 10.247 1.00 52.00 109 LEU A N 1
ATOM 874 C CA . LEU A 1 109 ? -31.215 -0.535 9.705 1.00 52.00 109 LEU A CA 1
ATOM 875 C C . LEU A 1 109 ? -32.048 -0.938 10.924 1.00 52.00 109 LEU A C 1
ATOM 877 O O . LEU A 1 109 ? -31.752 -1.965 11.534 1.00 52.00 109 LEU A O 1
ATOM 881 N N . ASN A 1 110 ? -32.967 -0.059 11.328 1.00 48.12 110 ASN A N 1
ATOM 882 C CA . ASN A 1 110 ? -34.031 -0.391 12.276 1.00 48.12 110 ASN A CA 1
ATOM 883 C C . ASN A 1 110 ? -35.075 -1.263 11.583 1.00 48.12 110 ASN A C 1
ATOM 885 O O . ASN A 1 110 ? -35.349 -0.977 10.393 1.00 48.12 110 ASN A O 1
#

Radius of gyration: 14.95 Å; chains: 1; bounding box: 59×25×35 Å